Protein AF-A0A1G0WIZ7-F1 (afdb_monomer_lite)

pLDDT: mean 79.91, std 20.55, range [38.94, 98.0]

Foldseek 3Di:
DAEEQDCDDDVVSVVVQVVVCVLVVPQKDKYWYPNHPPDTDIDIGGHDDPCVVPDDDDDDRDDVVVVVVVPPD

Secondary structure (DSSP, 8-state):
-EEE-SSS--HHHHHHHHHHHHHHT-SEEEEEES--SSS-EEEEEE---TTGGG--S--PPPPHHHHGGGS--

Radius of gyration: 14.6 Å; chains: 1; bounding box: 31×21×42 Å

Sequence (73 aa):
MELKAVSQLLPEHEAQLMNYIRITKLEVGYLINFGNTEKLEWKRFIVTNHRLSLMNTNIKPLSVTELSEFIEV

Structure (mmCIF, N/CA/C/O backbone):
data_AF-A0A1G0WIZ7-F1
#
_entry.id   AF-A0A1G0WIZ7-F1
#
loop_
_atom_site.group_PDB
_atom_site.id
_atom_site.type_symbol
_atom_site.label_atom_id
_atom_site.label_alt_id
_atom_site.label_comp_id
_atom_site.label_asym_id
_atom_site.label_entity_id
_atom_site.label_seq_id
_atom_site.pdbx_PDB_ins_code
_atom_site.Cartn_x
_atom_site.Cartn_y
_atom_site.Cartn_z
_atom_site.occupancy
_atom_site.B_iso_or_equiv
_atom_site.auth_seq_id
_atom_site.auth_comp_id
_atom_site.auth_asym_id
_atom_site.auth_atom_id
_atom_site.pdbx_PDB_model_num
ATOM 1 N N . MET A 1 1 ? -2.874 4.980 -8.802 1.00 90.38 1 MET A N 1
ATOM 2 C CA . MET A 1 1 ? -3.486 5.213 -7.475 1.00 90.38 1 MET A CA 1
ATOM 3 C C . MET A 1 1 ? -4.392 4.030 -7.196 1.00 90.38 1 MET A C 1
ATOM 5 O O . MET A 1 1 ? -4.945 3.519 -8.156 1.00 90.38 1 MET A O 1
ATOM 9 N N . GLU A 1 2 ? -4.507 3.614 -5.938 1.00 95.38 2 GLU A N 1
ATOM 10 C CA . GLU A 1 2 ? -5.367 2.520 -5.476 1.00 95.38 2 GLU A CA 1
ATOM 11 C C . GLU A 1 2 ? -6.179 2.992 -4.260 1.00 95.38 2 GLU A C 1
ATOM 13 O O . GLU A 1 2 ? -5.607 3.572 -3.331 1.00 95.38 2 GLU A O 1
ATOM 18 N N . LEU A 1 3 ? -7.496 2.768 -4.268 1.00 97.06 3 LEU A N 1
ATOM 19 C CA . LEU A 1 3 ? -8.416 3.202 -3.211 1.00 97.06 3 LEU A CA 1
ATOM 20 C C . LEU A 1 3 ? -9.133 2.000 -2.603 1.00 97.06 3 LEU A C 1
ATOM 22 O O . LEU A 1 3 ? -9.616 1.138 -3.332 1.00 97.06 3 LEU A O 1
ATOM 26 N N . LYS A 1 4 ? -9.249 1.968 -1.275 1.00 97.50 4 LYS A N 1
ATOM 27 C CA . LYS A 1 4 ? -9.951 0.915 -0.533 1.00 97.50 4 LYS A CA 1
ATOM 28 C C . LYS A 1 4 ? -10.915 1.507 0.498 1.00 97.50 4 LYS A C 1
ATOM 30 O O . LYS A 1 4 ? -10.746 2.640 0.943 1.00 97.50 4 LYS A O 1
ATOM 35 N N . ALA A 1 5 ? -11.909 0.714 0.885 1.00 97.31 5 ALA A N 1
ATOM 36 C CA . ALA A 1 5 ? -12.861 1.008 1.956 1.00 97.31 5 ALA A CA 1
ATOM 37 C C . ALA A 1 5 ? -12.970 -0.213 2.884 1.00 97.31 5 ALA A C 1
ATOM 39 O O . ALA A 1 5 ? -14.010 -0.856 2.982 1.00 97.31 5 ALA A O 1
ATOM 40 N N . VAL A 1 6 ? -11.847 -0.581 3.498 1.00 97.00 6 VAL A N 1
ATOM 41 C CA . VAL A 1 6 ? -11.685 -1.802 4.303 1.00 97.00 6 VAL A CA 1
ATOM 42 C C . VAL A 1 6 ? -11.242 -1.450 5.721 1.00 97.00 6 VAL A C 1
ATOM 44 O O . VAL A 1 6 ? -10.688 -0.377 5.948 1.00 97.00 6 VAL A O 1
ATOM 47 N N . SER A 1 7 ? -11.435 -2.354 6.682 1.00 96.44 7 SER A N 1
ATOM 48 C CA . SER A 1 7 ? -11.015 -2.113 8.072 1.00 96.44 7 SER A CA 1
ATOM 49 C C . SER A 1 7 ? -9.500 -1.923 8.214 1.00 96.44 7 SER A C 1
ATOM 51 O O . SER A 1 7 ? -9.059 -1.123 9.033 1.00 96.44 7 SER A O 1
ATOM 53 N N . GLN A 1 8 ? -8.709 -2.623 7.396 1.00 95.56 8 GLN A N 1
ATOM 54 C CA . GLN A 1 8 ? -7.250 -2.523 7.355 1.00 95.56 8 GLN A CA 1
ATOM 55 C C . GLN A 1 8 ? -6.705 -2.868 5.966 1.00 95.56 8 GLN A C 1
ATOM 57 O O . GLN A 1 8 ? -7.288 -3.683 5.242 1.00 95.56 8 GLN A O 1
ATOM 62 N N . LEU A 1 9 ? -5.566 -2.286 5.593 1.00 96.69 9 LEU A N 1
ATOM 63 C CA . LEU A 1 9 ? -4.863 -2.674 4.372 1.00 96.69 9 LEU A CA 1
ATOM 64 C C . LEU A 1 9 ? -4.227 -4.069 4.492 1.00 96.69 9 LEU A C 1
ATOM 66 O O . LEU A 1 9 ? -3.621 -4.407 5.505 1.00 96.69 9 LEU A O 1
ATOM 70 N N . LEU A 1 10 ? -4.310 -4.850 3.412 1.00 96.88 10 LEU A N 1
ATOM 71 C CA . LEU A 1 10 ? -3.664 -6.152 3.266 1.00 96.88 10 LEU A CA 1
ATOM 72 C C . LEU A 1 10 ? -2.512 -6.081 2.246 1.00 96.88 10 LEU A C 1
ATOM 74 O O . LEU A 1 10 ? -2.529 -5.207 1.373 1.00 96.88 10 LEU A O 1
ATOM 78 N N . PRO A 1 11 ? -1.531 -7.006 2.299 1.00 96.62 11 PRO A N 1
ATOM 79 C CA . PRO A 1 11 ? -0.406 -7.027 1.356 1.00 96.62 11 PRO A CA 1
ATOM 80 C C . PRO A 1 11 ? -0.820 -7.099 -0.123 1.00 96.62 11 PRO A C 1
ATOM 82 O O . PRO A 1 11 ? -0.159 -6.521 -0.984 1.00 96.62 11 PRO A O 1
ATOM 85 N N . GLU A 1 12 ? -1.938 -7.755 -0.435 1.00 95.88 12 GLU A N 1
ATOM 86 C CA . GLU A 1 12 ? -2.488 -7.833 -1.796 1.00 95.88 12 GLU A CA 1
ATOM 87 C C . GLU A 1 12 ? -2.895 -6.464 -2.368 1.00 95.88 12 GLU A C 1
ATOM 89 O O . GLU A 1 12 ? -2.744 -6.229 -3.566 1.00 95.88 12 GLU A O 1
ATOM 94 N N . HIS A 1 13 ? -3.310 -5.513 -1.522 1.00 96.94 13 HIS A N 1
ATOM 95 C CA . HIS A 1 13 ? -3.624 -4.148 -1.956 1.00 96.94 13 HIS A CA 1
ATOM 96 C C . HIS A 1 13 ? -2.362 -3.399 -2.404 1.00 96.94 13 HIS A C 1
ATOM 98 O O . HIS A 1 13 ? -2.395 -2.603 -3.345 1.00 96.94 13 HIS A O 1
ATOM 104 N N . GLU A 1 14 ? -1.229 -3.668 -1.751 1.00 96.50 14 GLU A N 1
ATOM 105 C CA . GLU A 1 14 ? 0.066 -3.138 -2.178 1.00 96.50 14 GLU A CA 1
ATOM 106 C C . GLU A 1 14 ? 0.511 -3.792 -3.484 1.00 96.50 14 GLU A C 1
ATOM 108 O O . GLU A 1 14 ? 0.943 -3.091 -4.398 1.00 96.50 14 GLU A O 1
ATOM 113 N N . ALA A 1 15 ? 0.354 -5.114 -3.609 1.00 95.12 15 ALA A N 1
ATOM 114 C CA . ALA A 1 15 ? 0.669 -5.839 -4.838 1.00 95.12 15 ALA A CA 1
ATOM 115 C C . ALA A 1 15 ? -0.131 -5.303 -6.040 1.00 95.12 15 ALA A C 1
ATOM 117 O O . ALA A 1 15 ? 0.444 -5.076 -7.108 1.00 95.12 15 ALA A O 1
ATOM 118 N N . GLN A 1 16 ? -1.422 -5.012 -5.850 1.00 94.88 16 GLN A N 1
ATOM 119 C CA . GLN A 1 16 ? -2.273 -4.390 -6.865 1.00 94.88 16 GLN A CA 1
ATOM 120 C C . GLN A 1 16 ? -1.729 -3.020 -7.303 1.00 94.88 16 GLN A C 1
ATOM 122 O O . GLN A 1 16 ? -1.509 -2.791 -8.497 1.00 94.88 16 GLN A O 1
ATOM 127 N N . LEU A 1 17 ? -1.421 -2.127 -6.353 1.00 95.44 17 LEU A N 1
ATOM 128 C CA . LEU A 1 17 ? -0.830 -0.826 -6.673 1.00 95.44 17 LEU A CA 1
ATOM 129 C C . LEU A 1 17 ? 0.523 -0.974 -7.391 1.00 95.44 17 LEU A C 1
ATOM 131 O O . LEU A 1 17 ? 0.786 -0.262 -8.362 1.00 95.44 17 LEU A O 1
ATOM 135 N N . MET A 1 18 ? 1.371 -1.903 -6.951 1.00 93.69 18 MET A N 1
ATOM 136 C CA . MET A 1 18 ? 2.677 -2.155 -7.563 1.00 93.69 18 MET A CA 1
ATOM 137 C C . MET A 1 18 ? 2.563 -2.639 -9.011 1.00 93.69 18 MET A C 1
ATOM 139 O O . MET A 1 18 ? 3.366 -2.222 -9.852 1.00 93.69 18 MET A O 1
ATOM 143 N N . ASN A 1 19 ? 1.557 -3.455 -9.331 1.00 93.19 19 ASN A N 1
ATOM 144 C CA . ASN A 1 19 ? 1.274 -3.859 -10.708 1.00 93.19 19 ASN A CA 1
ATOM 145 C C . ASN A 1 19 ? 0.923 -2.646 -11.576 1.00 93.19 19 ASN A C 1
ATOM 147 O O . ASN A 1 19 ? 1.511 -2.467 -12.645 1.00 93.19 19 ASN A O 1
ATOM 151 N N . TYR A 1 20 ? 0.055 -1.754 -11.091 1.00 91.12 20 TYR A N 1
ATOM 152 C CA . TYR A 1 20 ? -0.286 -0.534 -11.823 1.00 91.12 20 TYR A CA 1
ATOM 153 C C . TYR A 1 20 ? 0.911 0.396 -12.013 1.00 91.12 20 TYR A C 1
ATOM 155 O O . TYR A 1 20 ? 1.117 0.880 -13.124 1.00 91.12 20 TYR A O 1
ATOM 163 N N . ILE A 1 21 ? 1.735 0.618 -10.983 1.00 92.00 21 ILE A N 1
ATOM 164 C CA . ILE A 1 21 ? 2.956 1.437 -11.091 1.00 92.00 21 ILE A CA 1
ATOM 165 C C . ILE A 1 21 ? 3.879 0.876 -12.189 1.00 92.00 21 ILE A C 1
ATOM 167 O O . ILE A 1 21 ? 4.355 1.623 -13.044 1.00 92.00 21 ILE A O 1
ATOM 171 N N . ARG A 1 22 ? 4.079 -0.449 -12.232 1.00 87.44 22 ARG A N 1
ATOM 172 C CA . ARG A 1 22 ? 4.937 -1.109 -13.234 1.00 87.44 22 ARG A CA 1
ATOM 173 C C . ARG A 1 22 ? 4.383 -1.013 -14.657 1.00 87.44 22 ARG A C 1
ATOM 175 O O . ARG A 1 22 ? 5.145 -0.699 -15.568 1.00 87.44 22 ARG A O 1
ATOM 182 N N . ILE A 1 23 ? 3.085 -1.261 -14.850 1.00 87.75 23 ILE A N 1
ATOM 183 C CA . ILE A 1 23 ? 2.436 -1.227 -16.175 1.00 87.75 23 ILE A CA 1
ATOM 184 C C . ILE A 1 23 ? 2.396 0.202 -16.724 1.00 87.75 23 ILE A C 1
ATOM 186 O O . ILE A 1 23 ? 2.723 0.439 -17.886 1.00 87.75 23 ILE A O 1
ATOM 190 N N . THR A 1 24 ? 2.033 1.164 -15.876 1.00 86.81 24 THR A N 1
ATOM 191 C CA . THR A 1 24 ? 1.918 2.580 -16.262 1.00 86.81 24 THR A CA 1
ATOM 192 C C . THR A 1 24 ? 3.264 3.286 -16.365 1.00 86.81 24 THR A C 1
ATOM 194 O O . THR A 1 24 ? 3.321 4.403 -16.872 1.00 86.81 24 THR A O 1
ATOM 197 N N . LYS A 1 25 ? 4.348 2.644 -15.905 1.00 86.75 25 LYS A N 1
ATOM 198 C CA . LYS A 1 25 ? 5.700 3.215 -15.838 1.00 86.75 25 LYS A CA 1
ATOM 199 C C . LYS A 1 25 ? 5.785 4.501 -15.007 1.00 86.75 25 LYS A C 1
ATOM 201 O O . LYS A 1 25 ? 6.734 5.267 -15.159 1.00 86.75 25 LYS A O 1
ATOM 206 N N . LEU A 1 26 ? 4.813 4.735 -14.130 1.00 88.62 26 LEU A N 1
ATOM 207 C CA . LEU A 1 26 ? 4.870 5.821 -13.163 1.00 88.62 26 LEU A CA 1
ATOM 208 C C . LEU A 1 26 ? 5.881 5.478 -12.069 1.00 88.62 26 LEU A C 1
ATOM 210 O O . LEU A 1 26 ? 6.130 4.313 -11.773 1.00 88.62 26 LEU A O 1
ATOM 214 N N . GLU A 1 27 ? 6.456 6.500 -11.450 1.00 91.75 27 GLU A N 1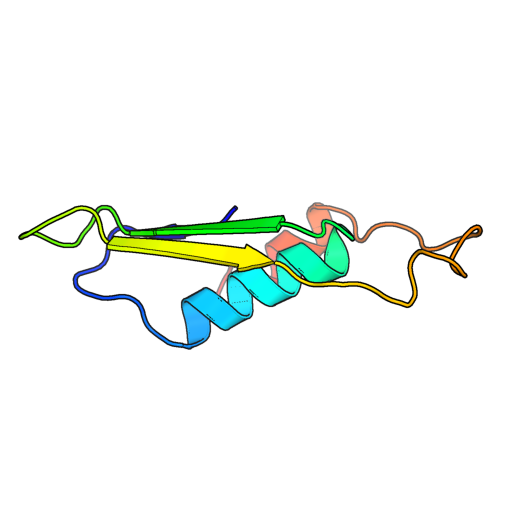
ATOM 215 C CA . GLU A 1 27 ? 7.410 6.324 -10.346 1.00 91.75 27 GLU A CA 1
ATOM 216 C C . GLU A 1 27 ? 6.745 6.485 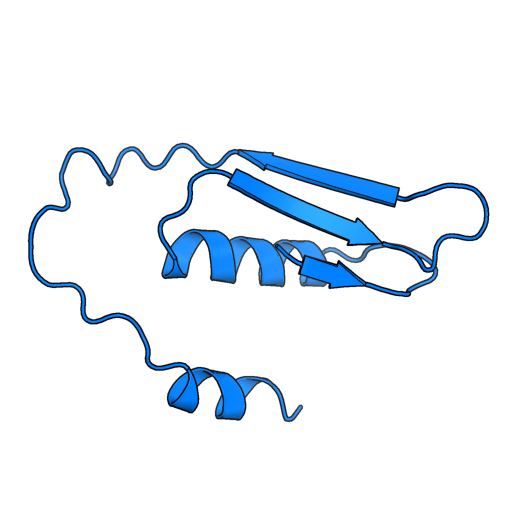-8.980 1.00 91.75 27 GLU A C 1
ATOM 218 O O . GLU A 1 27 ? 7.311 6.107 -7.960 1.00 91.75 27 GLU A O 1
ATOM 223 N N . VAL A 1 28 ? 5.534 7.047 -8.941 1.00 94.38 28 VAL A N 1
ATOM 224 C CA . VAL A 1 28 ? 4.822 7.350 -7.700 1.00 94.38 28 VAL A CA 1
ATOM 225 C C . VAL A 1 28 ? 3.438 6.722 -7.719 1.00 94.38 28 VAL A C 1
ATOM 227 O O . VAL A 1 28 ? 2.688 6.861 -8.687 1.00 94.38 28 VAL A O 1
ATOM 230 N N . GLY A 1 29 ? 3.074 6.076 -6.614 1.00 95.75 29 GLY A N 1
ATOM 231 C CA . GLY A 1 29 ? 1.725 5.577 -6.376 1.00 95.75 29 GLY A CA 1
ATOM 232 C C . GLY A 1 29 ? 1.233 5.888 -4.969 1.00 95.75 29 GLY A C 1
ATOM 233 O O . GLY A 1 29 ? 2.013 5.961 -4.022 1.00 95.75 29 GLY A O 1
ATOM 234 N N . TYR A 1 30 ? -0.081 6.055 -4.847 1.00 97.75 30 TYR A N 1
ATOM 235 C CA . TYR A 1 30 ? -0.781 6.242 -3.579 1.00 97.75 30 TYR A CA 1
ATOM 236 C C . TYR A 1 30 ? -1.749 5.085 -3.364 1.00 97.75 30 TYR A C 1
ATOM 238 O O . TYR A 1 30 ? -2.518 4.773 -4.278 1.00 97.75 30 TYR A O 1
ATOM 246 N N . LEU A 1 31 ? -1.695 4.489 -2.175 1.00 97.94 31 LEU A N 1
ATOM 247 C CA . LEU A 1 31 ? -2.670 3.536 -1.652 1.00 97.94 31 LEU A CA 1
ATOM 248 C C . LEU A 1 31 ? -3.400 4.225 -0.503 1.00 97.94 31 LEU A C 1
ATOM 250 O O . LEU A 1 31 ? -2.750 4.612 0.467 1.00 97.94 31 LEU A O 1
ATOM 254 N N . ILE A 1 32 ? -4.711 4.415 -0.617 1.00 98.00 32 ILE A N 1
ATOM 255 C CA . ILE A 1 32 ? -5.509 5.139 0.382 1.00 98.00 32 ILE A CA 1
ATOM 256 C C . ILE A 1 32 ? -6.674 4.252 0.820 1.00 98.00 32 ILE A C 1
ATOM 258 O O . ILE A 1 32 ? -7.418 3.749 -0.019 1.00 98.00 32 ILE A O 1
ATOM 262 N N . ASN A 1 33 ? -6.837 4.070 2.126 1.00 98.00 33 ASN A N 1
ATOM 263 C CA . ASN A 1 33 ? -7.927 3.330 2.741 1.00 98.00 33 ASN A CA 1
ATOM 264 C C . ASN A 1 33 ? -8.849 4.271 3.532 1.00 98.00 33 ASN A C 1
ATOM 266 O O . ASN A 1 33 ? -8.457 4.841 4.551 1.00 98.00 33 ASN A O 1
ATOM 270 N N . PHE A 1 34 ? -10.092 4.391 3.071 1.00 97.44 34 PHE A N 1
ATOM 271 C CA . PHE A 1 34 ? -11.156 5.180 3.695 1.00 97.44 34 PHE A CA 1
ATOM 272 C C . PHE A 1 34 ? -12.023 4.380 4.678 1.00 97.44 34 PHE A C 1
ATOM 274 O O . PHE A 1 34 ? -12.913 4.953 5.297 1.00 97.44 34 PHE A O 1
ATOM 281 N N . GLY A 1 35 ? -11.802 3.068 4.809 1.00 95.62 35 GLY A N 1
ATOM 282 C CA . GLY A 1 35 ? -12.588 2.207 5.700 1.00 95.62 35 GLY A CA 1
ATOM 283 C C . GLY A 1 35 ? -12.036 2.097 7.122 1.00 95.62 35 GLY A C 1
ATOM 284 O O . GLY A 1 35 ? -12.689 1.506 7.980 1.00 95.62 35 GLY A O 1
ATOM 285 N N . ASN A 1 36 ? -10.854 2.661 7.388 1.00 94.62 36 ASN A N 1
ATOM 286 C CA . ASN A 1 36 ? -10.302 2.717 8.735 1.00 94.62 36 ASN A CA 1
ATOM 287 C C . ASN A 1 36 ? -11.095 3.734 9.577 1.00 94.62 36 ASN A C 1
ATOM 289 O O . ASN A 1 36 ? -11.225 4.901 9.208 1.00 94.62 36 ASN A O 1
ATOM 293 N N . THR A 1 37 ? -11.639 3.276 10.705 1.00 92.44 37 THR A N 1
ATOM 294 C CA . THR A 1 37 ? -12.560 4.050 11.552 1.00 92.44 37 THR A CA 1
ATOM 295 C C . THR A 1 37 ? -11.871 5.051 12.472 1.00 92.44 37 THR A C 1
ATOM 297 O O . THR A 1 37 ? -12.529 5.953 12.982 1.00 92.44 37 THR A O 1
ATOM 300 N N . GLU A 1 38 ? -10.572 4.895 12.724 1.00 94.38 38 GLU A N 1
ATOM 301 C CA . GLU A 1 38 ? -9.834 5.775 13.635 1.00 94.38 38 GLU A CA 1
ATOM 302 C C . GLU A 1 38 ? -9.233 6.974 12.902 1.00 94.38 38 GLU A C 1
ATOM 304 O O . GLU A 1 38 ? -9.290 8.106 13.384 1.00 94.38 38 GLU A O 1
ATOM 309 N N . LYS A 1 39 ? -8.628 6.730 11.735 1.00 95.31 39 LYS A N 1
ATOM 310 C CA . LYS A 1 39 ? -7.953 7.753 10.930 1.00 95.31 39 LYS A CA 1
ATOM 311 C C . LYS A 1 39 ? -7.796 7.302 9.486 1.00 95.31 39 LYS A C 1
ATOM 313 O O . LYS A 1 39 ? -7.782 6.111 9.198 1.00 95.31 39 LYS A O 1
ATOM 318 N N . LEU A 1 40 ? -7.558 8.264 8.594 1.00 96.06 40 LEU A N 1
ATOM 319 C CA . LEU A 1 40 ? -7.194 7.965 7.213 1.00 96.06 40 LEU A CA 1
ATOM 320 C C . LEU A 1 40 ? -5.891 7.154 7.170 1.00 96.06 40 LEU A C 1
ATOM 322 O O . LEU A 1 40 ? -4.823 7.644 7.551 1.00 96.06 40 LEU A O 1
ATOM 326 N N . GLU A 1 41 ? -5.976 5.928 6.672 1.00 98.00 41 GLU A N 1
ATOM 327 C CA . GLU A 1 41 ? -4.827 5.057 6.460 1.00 98.00 41 GLU A CA 1
ATOM 328 C C . GLU A 1 41 ? -4.360 5.201 5.008 1.00 98.00 41 GLU A C 1
ATOM 330 O O . GLU A 1 41 ? -5.134 5.014 4.074 1.00 98.00 41 GLU A O 1
ATOM 335 N N . TRP A 1 42 ? -3.093 5.557 4.786 1.00 97.75 42 TRP A N 1
ATOM 336 C CA . TRP A 1 42 ? -2.555 5.702 3.434 1.00 97.75 42 TRP A CA 1
ATOM 337 C C . TRP A 1 42 ? -1.048 5.455 3.369 1.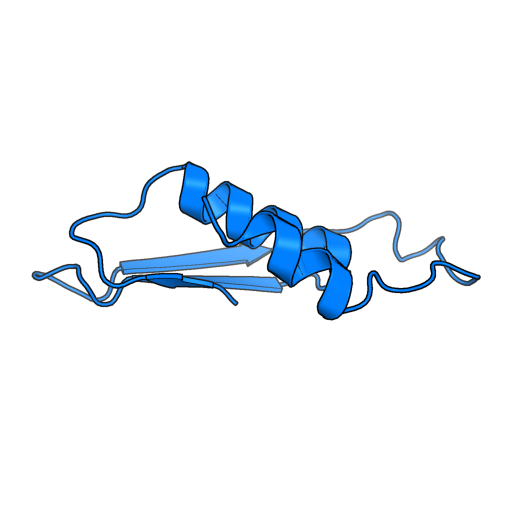00 97.75 42 TRP A C 1
ATOM 339 O O . TRP A 1 42 ? -0.329 5.602 4.359 1.00 97.75 42 TRP A O 1
ATOM 349 N N . LYS A 1 43 ? -0.567 5.087 2.178 1.00 96.75 43 LYS A N 1
ATOM 350 C CA . LYS A 1 43 ? 0.848 4.854 1.871 1.00 96.75 43 LYS A CA 1
ATOM 351 C C . LYS A 1 43 ? 1.217 5.499 0.538 1.00 96.75 43 LYS A C 1
ATOM 353 O O . LYS A 1 43 ? 0.451 5.445 -0.427 1.00 96.75 43 LYS A O 1
ATOM 358 N N . ARG A 1 44 ? 2.420 6.078 0.477 1.00 96.81 44 ARG A N 1
ATOM 359 C CA . ARG A 1 44 ? 3.050 6.552 -0.762 1.00 96.81 44 ARG A CA 1
ATOM 360 C C . ARG A 1 44 ? 4.189 5.616 -1.131 1.00 96.81 44 ARG A C 1
ATOM 362 O O . ARG A 1 44 ? 5.112 5.424 -0.346 1.00 96.81 44 ARG A O 1
ATOM 369 N N . PHE A 1 45 ? 4.141 5.104 -2.348 1.00 95.25 45 PHE A N 1
ATOM 370 C CA . PHE A 1 45 ? 5.191 4.288 -2.936 1.00 95.25 45 PHE A CA 1
ATOM 371 C C . PHE A 1 45 ? 5.988 5.139 -3.916 1.00 95.25 45 PHE A C 1
ATOM 373 O O . PHE A 1 45 ? 5.407 5.872 -4.720 1.00 95.25 45 PHE A O 1
ATOM 380 N N . ILE A 1 46 ? 7.313 5.043 -3.829 1.00 93.44 46 ILE A N 1
ATOM 381 C CA . ILE A 1 46 ? 8.249 5.643 -4.778 1.00 93.44 46 ILE A CA 1
ATOM 382 C C . ILE A 1 46 ? 9.077 4.497 -5.346 1.00 93.44 46 ILE A C 1
ATOM 384 O O . ILE A 1 46 ? 9.789 3.815 -4.611 1.00 93.44 46 ILE A O 1
ATOM 388 N N . VAL A 1 47 ? 8.942 4.261 -6.644 1.00 90.00 47 VAL A N 1
ATOM 389 C CA . VAL A 1 47 ? 9.633 3.201 -7.370 1.00 90.00 47 VAL A CA 1
ATOM 390 C C . VAL A 1 47 ? 10.607 3.857 -8.329 1.00 90.00 47 VAL A C 1
ATOM 392 O O . VAL A 1 47 ? 10.214 4.396 -9.360 1.00 90.00 47 VAL A O 1
ATOM 395 N N . THR A 1 48 ? 11.892 3.788 -7.995 1.00 83.00 48 THR A N 1
ATOM 396 C CA . THR A 1 48 ? 12.957 4.254 -8.882 1.00 83.00 48 THR A CA 1
ATOM 397 C C . THR A 1 48 ? 13.155 3.231 -9.989 1.00 83.00 48 THR A C 1
ATOM 399 O O . THR A 1 48 ? 13.739 2.164 -9.788 1.00 83.00 48 THR A O 1
ATOM 402 N N . ASN A 1 49 ? 12.660 3.539 -11.182 1.00 68.19 49 ASN A N 1
ATOM 403 C CA . ASN A 1 49 ? 12.863 2.684 -12.339 1.00 68.19 49 ASN A CA 1
ATOM 404 C C . ASN A 1 49 ? 14.184 3.051 -13.029 1.00 68.19 49 ASN A C 1
ATOM 406 O O . ASN A 1 49 ? 14.220 3.845 -13.967 1.00 68.19 49 ASN A O 1
ATOM 410 N N . HIS A 1 50 ? 15.281 2.391 -12.649 1.00 62.41 50 HIS A N 1
ATOM 411 C CA . HIS A 1 50 ? 16.569 2.535 -13.349 1.00 62.41 50 HIS A CA 1
ATOM 412 C C . HIS A 1 50 ? 16.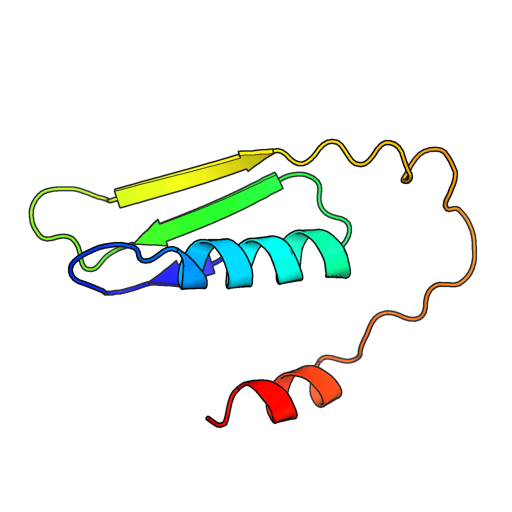503 2.154 -14.847 1.00 62.41 50 HIS A C 1
ATOM 414 O O . HIS A 1 50 ? 17.389 2.509 -15.619 1.00 62.41 50 HIS A O 1
ATOM 420 N N . ARG A 1 51 ? 15.434 1.468 -15.287 1.00 57.09 51 ARG A N 1
ATOM 421 C CA . ARG A 1 51 ? 15.189 1.099 -16.693 1.00 57.09 51 ARG A CA 1
ATOM 422 C C . ARG A 1 51 ? 14.580 2.219 -17.545 1.00 57.09 51 ARG A C 1
ATOM 424 O O . ARG A 1 51 ? 14.666 2.123 -18.767 1.00 57.09 51 ARG A O 1
ATOM 431 N N . LEU A 1 52 ? 14.001 3.275 -16.958 1.00 53.06 52 LEU A N 1
ATOM 432 C CA . LEU A 1 52 ? 13.411 4.380 -17.736 1.00 53.06 52 LEU A CA 1
ATOM 433 C C . LEU A 1 52 ? 14.467 5.200 -18.484 1.00 53.06 52 LEU A C 1
ATOM 435 O O . LEU A 1 52 ? 14.180 5.720 -19.556 1.00 53.06 52 LEU A O 1
ATOM 439 N N . SER A 1 53 ? 15.713 5.204 -17.999 1.00 50.00 53 SER A N 1
ATOM 440 C CA . SER A 1 53 ? 16.850 5.786 -18.722 1.00 50.00 53 SER A CA 1
ATOM 441 C C . SER A 1 53 ? 17.203 5.035 -20.017 1.00 50.00 53 SER A C 1
ATOM 443 O O . SER A 1 53 ? 17.923 5.589 -20.841 1.00 50.00 53 SER A O 1
ATOM 445 N N . LEU A 1 54 ? 16.735 3.791 -20.204 1.00 53.38 54 LEU A N 1
ATOM 446 C CA . LEU A 1 54 ? 17.102 2.927 -21.338 1.00 53.38 54 LEU A CA 1
ATOM 447 C C . LEU A 1 54 ? 15.906 2.491 -22.201 1.00 53.38 54 LEU A C 1
ATOM 449 O O . LEU A 1 54 ? 16.084 1.743 -23.158 1.00 53.38 54 LEU A O 1
ATOM 453 N N . MET A 1 55 ? 14.683 2.926 -21.885 1.00 51.97 55 MET A N 1
ATOM 454 C CA . MET A 1 55 ? 13.468 2.480 -22.575 1.00 51.97 55 MET A CA 1
ATOM 455 C C . MET A 1 55 ? 12.805 3.610 -23.354 1.00 51.97 55 MET A C 1
ATOM 457 O O . MET A 1 55 ? 11.685 4.020 -23.053 1.00 51.97 55 MET A O 1
ATOM 461 N N . ASN A 1 56 ? 13.482 4.048 -24.414 1.00 49.94 56 ASN A N 1
ATOM 462 C CA . ASN A 1 56 ? 12.823 4.650 -25.563 1.00 49.94 56 ASN A CA 1
ATOM 463 C C . ASN A 1 56 ? 12.768 3.588 -26.675 1.00 49.94 56 ASN A C 1
ATOM 465 O O . ASN A 1 56 ? 13.812 3.238 -27.217 1.00 49.94 56 ASN A O 1
ATOM 469 N N . THR A 1 57 ? 11.565 3.050 -26.932 1.00 48.88 57 THR A N 1
ATOM 470 C CA . THR A 1 57 ? 11.037 2.356 -28.139 1.00 48.88 57 THR A CA 1
ATOM 471 C C . THR A 1 57 ? 10.155 1.133 -27.810 1.00 48.88 57 THR A C 1
ATOM 473 O O . THR A 1 57 ? 10.577 0.165 -27.189 1.00 48.88 57 THR A O 1
ATOM 476 N N . ASN A 1 58 ? 8.897 1.205 -28.266 1.00 48.69 58 ASN A N 1
ATOM 477 C CA . ASN A 1 58 ? 7.969 0.097 -28.545 1.00 48.69 58 ASN A CA 1
ATOM 478 C C . ASN A 1 58 ? 7.597 -0.887 -27.419 1.00 48.69 58 ASN A C 1
ATOM 480 O O . ASN A 1 58 ? 7.749 -2.095 -27.567 1.00 48.69 58 ASN A O 1
ATOM 484 N N . ILE A 1 59 ? 6.959 -0.401 -26.351 1.00 59.19 59 ILE A N 1
ATOM 485 C CA . ILE A 1 59 ? 6.080 -1.257 -25.533 1.00 59.19 59 ILE A CA 1
ATOM 486 C C . ILE A 1 59 ? 4.647 -0.785 -25.771 1.00 59.19 59 ILE A C 1
ATOM 488 O O . ILE A 1 59 ? 4.313 0.342 -25.406 1.00 59.19 59 ILE A O 1
ATOM 492 N N . LYS A 1 60 ? 3.825 -1.629 -26.405 1.00 53.41 60 LYS A N 1
ATOM 493 C CA . LYS A 1 60 ? 2.388 -1.381 -26.569 1.00 53.41 60 LYS A CA 1
ATOM 494 C C . LYS A 1 60 ? 1.751 -1.401 -25.168 1.00 53.41 60 LYS A C 1
ATOM 496 O O . LYS A 1 60 ? 1.945 -2.390 -24.461 1.00 53.41 60 LYS A O 1
ATOM 501 N N . PRO A 1 61 ? 1.068 -0.332 -24.725 1.00 54.12 61 PRO A N 1
ATOM 502 C CA . PRO A 1 61 ? 0.367 -0.356 -23.445 1.00 54.12 61 PRO A CA 1
ATOM 503 C C . PRO A 1 61 ? -0.700 -1.457 -23.487 1.00 54.12 61 PRO A C 1
ATOM 505 O O . PRO A 1 61 ? -1.391 -1.576 -24.502 1.00 54.12 61 PRO A O 1
ATOM 508 N N . LEU A 1 62 ? -0.818 -2.257 -22.418 1.00 53.75 62 LEU A N 1
ATOM 509 C CA . LEU A 1 62 ? -1.954 -3.171 -22.280 1.00 53.75 62 LEU A CA 1
ATOM 510 C C . LEU A 1 62 ? -3.230 -2.336 -22.348 1.00 53.75 62 LEU A C 1
ATOM 512 O O . LEU A 1 62 ? -3.351 -1.304 -21.676 1.00 53.75 62 LEU A O 1
ATOM 516 N N . SER A 1 63 ? -4.140 -2.749 -23.217 1.00 51.69 63 SER A N 1
ATOM 517 C CA . SER A 1 63 ? -5.400 -2.044 -23.401 1.00 51.69 63 SER A CA 1
ATOM 518 C C . SER A 1 63 ? -6.269 -2.244 -22.161 1.00 51.69 63 SER A C 1
ATOM 520 O O . SER A 1 63 ? -6.259 -3.308 -21.551 1.00 51.69 63 SER A O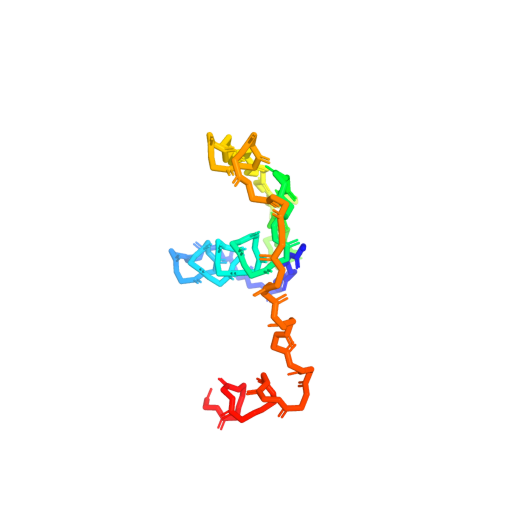 1
ATOM 522 N N . VAL A 1 64 ? -7.036 -1.220 -21.773 1.00 53.09 64 VAL A N 1
ATOM 523 C CA . VAL A 1 64 ? -7.953 -1.285 -20.616 1.00 53.09 64 VAL A CA 1
ATOM 524 C C . VAL A 1 64 ? -8.924 -2.475 -20.732 1.00 53.09 64 VAL A C 1
ATOM 526 O O . VAL A 1 64 ? -9.345 -3.028 -19.723 1.00 53.09 64 VAL A O 1
ATOM 529 N N . THR A 1 65 ? -9.201 -2.921 -21.958 1.00 52.94 65 THR A N 1
ATOM 530 C CA . THR A 1 65 ? -10.013 -4.096 -22.295 1.00 52.94 65 THR A CA 1
ATOM 531 C C . THR A 1 65 ? -9.404 -5.428 -21.832 1.00 52.94 65 THR A C 1
ATOM 533 O O . THR A 1 65 ? -10.144 -6.340 -21.497 1.00 52.94 65 THR A O 1
ATOM 536 N N . GLU A 1 66 ? -8.076 -5.548 -21.755 1.00 56.25 66 GLU A N 1
ATOM 537 C CA . GLU A 1 66 ? -7.402 -6.759 -21.250 1.00 56.25 66 GLU A CA 1
ATOM 538 C C . GLU A 1 66 ? -7.384 -6.802 -19.714 1.00 56.25 66 GLU A C 1
ATOM 540 O O . GLU A 1 66 ? -7.216 -7.861 -19.125 1.00 56.25 66 GLU A O 1
ATOM 545 N N . LEU A 1 67 ? -7.567 -5.658 -19.042 1.00 51.88 67 LEU A N 1
ATOM 546 C CA . LEU A 1 67 ? -7.578 -5.575 -17.578 1.00 51.88 67 LEU A CA 1
ATOM 547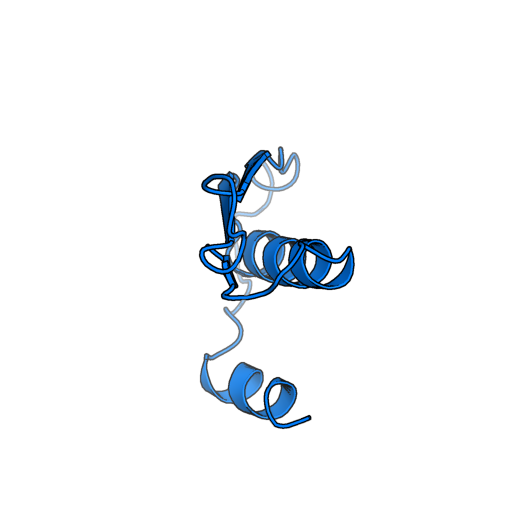 C C . LEU A 1 67 ? -8.943 -5.922 -16.972 1.00 51.88 67 LEU A C 1
ATOM 549 O O . LEU A 1 67 ? -8.984 -6.363 -15.825 1.00 51.88 67 LEU A O 1
ATOM 553 N N . SER A 1 68 ? -10.045 -5.762 -17.716 1.00 47.81 68 SER A N 1
ATOM 554 C CA . SER A 1 68 ? -11.380 -6.159 -17.243 1.00 47.81 68 SER A CA 1
ATOM 555 C C . SER A 1 68 ? -11.530 -7.672 -17.075 1.00 47.81 68 SER A C 1
ATOM 557 O O . SER A 1 68 ? -12.272 -8.097 -16.198 1.00 47.81 68 SER A O 1
ATOM 559 N N . GLU A 1 69 ? -10.778 -8.484 -17.827 1.00 50.72 69 GLU A N 1
ATOM 560 C CA . GLU A 1 69 ? -10.789 -9.951 -17.683 1.00 50.72 69 GLU A CA 1
ATOM 561 C C . GLU A 1 69 ? -10.144 -10.438 -16.373 1.00 50.72 69 GLU A C 1
ATOM 563 O O . GLU A 1 69 ? -10.419 -11.545 -15.923 1.00 50.72 69 GLU A O 1
ATOM 568 N N . PHE A 1 70 ? -9.317 -9.614 -15.719 1.00 53.09 70 PHE A N 1
ATOM 569 C CA . PHE A 1 70 ? -8.650 -9.970 -14.458 1.00 53.09 70 PHE A CA 1
ATOM 570 C C . PHE A 1 70 ? -9.378 -9.463 -13.205 1.00 53.09 70 PHE A C 1
ATOM 572 O O . PHE A 1 70 ? -8.922 -9.738 -12.098 1.00 53.09 70 PHE A O 1
ATOM 579 N N . ILE A 1 71 ? -10.468 -8.701 -13.361 1.00 43.78 71 ILE A N 1
ATOM 580 C CA . ILE A 1 71 ? -11.188 -8.055 -12.246 1.00 43.78 71 ILE A CA 1
ATOM 581 C C . ILE A 1 71 ? -12.507 -8.785 -11.900 1.00 43.78 71 ILE A C 1
ATOM 583 O O . ILE A 1 71 ? -13.109 -8.489 -10.875 1.00 43.78 71 ILE A O 1
ATOM 587 N N . GLU A 1 72 ? -12.935 -9.787 -12.676 1.00 38.94 72 GLU A N 1
ATOM 588 C CA . GLU A 1 72 ? -14.159 -10.571 -12.402 1.00 38.94 72 GLU A CA 1
ATOM 589 C C . GLU A 1 72 ? -13.966 -11.813 -11.497 1.00 38.94 72 GLU A C 1
ATOM 591 O O . GLU A 1 72 ? -14.719 -12.780 -11.619 1.00 38.94 72 GLU A O 1
ATOM 596 N N . VAL A 1 73 ? -12.995 -11.819 -10.573 1.00 39.44 73 VAL A N 1
ATOM 597 C CA . VAL A 1 73 ? -12.835 -12.911 -9.580 1.00 39.44 73 VAL A CA 1
ATOM 598 C C . VAL A 1 73 ? -13.100 -12.421 -8.166 1.00 39.44 73 VAL A C 1
ATOM 600 O O . VAL A 1 73 ? -12.490 -11.400 -7.779 1.00 39.44 73 VAL A O 1
#